Protein AF-A0AAF0FPE1-F1 (afdb_monomer_lite)

pLDDT: mean 77.09, std 20.51, range [33.19, 97.0]

Secondary structure (DSSP, 8-state):
-PPPPPPEEPTTT--EE-TT-SB-TTT--BSS----------------------------EEE-HHHHHHS-HHHHHHHHHHHHHTSEEEE--SSHHHHHHHHHHHHHHTTS-TTSHHHHHHHHHS--TT-EE--GGG--

Radius of gyration: 20.86 Å; chains: 1; bounding box: 42×34×69 Å

Structure (mmCIF, N/CA/C/O backbone):
data_AF-A0AAF0FPE1-F1
#
_entry.id   AF-A0AAF0FPE1-F1
#
loop_
_atom_site.group_PDB
_atom_site.id
_atom_site.type_symbol
_atom_site.label_atom_id
_atom_site.label_alt_id
_atom_site.label_comp_id
_atom_site.label_asym_id
_atom_site.label_entity_id
_atom_site.label_seq_id
_atom_site.pdbx_PDB_ins_code
_atom_site.Cartn_x
_atom_site.Cartn_y
_atom_site.Cartn_z
_atom_site.occupancy
_atom_site.B_iso_or_equiv
_atom_site.auth_seq_id
_atom_site.auth_comp_id
_atom_site.auth_asym_id
_atom_site.auth_atom_id
_atom_site.pdbx_PDB_model_num
ATOM 1 N N . MET A 1 1 ? 23.018 -15.678 -3.942 1.00 43.47 1 MET A N 1
ATOM 2 C CA . MET A 1 1 ? 23.027 -14.391 -4.658 1.00 43.47 1 MET A CA 1
ATOM 3 C C . MET A 1 1 ? 21.619 -14.232 -5.168 1.00 43.47 1 MET A C 1
ATOM 5 O O . MET A 1 1 ? 21.218 -15.038 -5.992 1.00 43.47 1 MET A O 1
ATOM 9 N N . GLU A 1 2 ? 20.843 -13.345 -4.555 1.00 46.06 2 GLU A N 1
ATOM 10 C CA . GLU A 1 2 ? 19.522 -12.984 -5.069 1.00 46.06 2 GLU A CA 1
ATOM 11 C C . GLU A 1 2 ? 19.753 -12.116 -6.306 1.00 46.06 2 GLU A C 1
ATOM 13 O O . GLU A 1 2 ? 20.461 -11.109 -6.234 1.00 46.06 2 GLU A O 1
ATOM 18 N N . GLU A 1 3 ? 19.260 -12.566 -7.455 1.00 45.19 3 GLU A N 1
ATOM 19 C CA . GLU A 1 3 ? 19.297 -11.786 -8.687 1.00 45.19 3 GLU A CA 1
ATOM 20 C C . GLU A 1 3 ? 18.279 -10.651 -8.543 1.00 45.19 3 GLU A C 1
ATOM 22 O O . GLU A 1 3 ? 17.101 -10.882 -8.270 1.00 45.19 3 GLU A O 1
ATOM 27 N N . LEU A 1 4 ? 18.759 -9.409 -8.637 1.00 49.97 4 LEU A N 1
ATOM 28 C CA . LEU A 1 4 ? 17.896 -8.232 -8.667 1.00 49.97 4 LEU A CA 1
ATOM 29 C C . LEU A 1 4 ? 16.944 -8.362 -9.865 1.00 49.97 4 LEU A C 1
ATOM 31 O O . LEU A 1 4 ? 17.410 -8.759 -10.935 1.00 49.97 4 LEU A O 1
ATOM 35 N N . PRO A 1 5 ? 15.651 -8.019 -9.728 1.00 55.38 5 PRO A N 1
ATOM 36 C CA . PRO A 1 5 ? 14.733 -8.054 -10.852 1.00 55.38 5 PRO A CA 1
ATOM 37 C C . PRO A 1 5 ? 15.270 -7.138 -11.947 1.00 55.38 5 PRO A C 1
ATOM 39 O O . PRO A 1 5 ? 15.580 -5.964 -11.712 1.00 55.38 5 PRO A O 1
ATOM 42 N N . GLU A 1 6 ? 15.429 -7.705 -13.137 1.00 71.25 6 GLU A N 1
ATOM 43 C CA . GLU A 1 6 ? 15.851 -6.958 -14.310 1.00 71.25 6 GLU A CA 1
ATOM 44 C C . GLU A 1 6 ? 14.805 -5.874 -14.583 1.00 71.25 6 GLU A C 1
ATOM 46 O O . GLU A 1 6 ? 13.626 -6.162 -14.748 1.00 71.25 6 GLU A O 1
ATOM 51 N N . TYR A 1 7 ? 15.209 -4.608 -14.577 1.00 70.75 7 TYR A N 1
ATOM 52 C CA . TYR A 1 7 ? 14.331 -3.494 -14.922 1.00 70.75 7 TYR A CA 1
ATOM 53 C C . TYR A 1 7 ? 14.581 -3.080 -16.365 1.00 70.75 7 TYR A C 1
ATOM 55 O O . TYR A 1 7 ? 15.713 -3.111 -16.852 1.00 70.75 7 TYR A O 1
ATOM 63 N N . GLN A 1 8 ? 13.527 -2.627 -17.036 1.00 76.06 8 GLN A N 1
ATOM 64 C CA . GLN A 1 8 ? 13.643 -2.063 -18.373 1.00 76.06 8 GLN A CA 1
ATOM 65 C C . GLN A 1 8 ? 13.639 -0.542 -18.272 1.00 76.06 8 GLN A C 1
ATOM 67 O O . GLN A 1 8 ? 12.835 0.052 -17.552 1.00 76.06 8 GLN A O 1
ATOM 72 N N . ILE A 1 9 ? 14.575 0.105 -18.963 1.00 80.00 9 ILE A N 1
ATOM 73 C CA . ILE A 1 9 ? 14.607 1.563 -19.080 1.00 80.00 9 ILE A CA 1
ATOM 74 C C . ILE A 1 9 ? 13.931 1.924 -20.392 1.00 80.00 9 ILE A C 1
ATOM 76 O O . ILE A 1 9 ? 14.350 1.472 -21.455 1.00 80.00 9 ILE A O 1
ATOM 80 N N . CYS A 1 10 ? 12.895 2.755 -20.322 1.00 79.38 10 CYS A N 1
ATOM 81 C CA . CYS A 1 10 ? 12.198 3.209 -21.510 1.00 79.38 10 CYS A CA 1
ATOM 82 C C . CYS A 1 10 ? 13.147 4.001 -22.415 1.00 79.38 10 CYS A C 1
ATOM 84 O O . CYS A 1 10 ? 13.689 5.018 -21.972 1.00 79.38 10 CYS A O 1
ATOM 86 N N . PRO A 1 11 ? 13.306 3.609 -23.692 1.00 75.12 11 PRO A N 1
ATOM 87 C CA . PRO A 1 11 ? 14.217 4.292 -24.605 1.00 75.12 11 PRO A CA 1
ATOM 88 C C . PRO A 1 11 ? 13.761 5.720 -24.932 1.00 75.12 11 PRO A C 1
ATOM 90 O O . PRO A 1 11 ? 14.582 6.561 -25.278 1.00 75.12 11 PRO A O 1
ATOM 93 N N . LYS A 1 12 ? 12.461 6.014 -24.798 1.00 76.19 12 LYS A N 1
ATOM 94 C CA . LYS A 1 12 ? 11.880 7.318 -25.143 1.00 76.19 12 LYS A CA 1
ATOM 95 C C . LYS A 1 12 ? 11.937 8.332 -24.001 1.00 76.19 12 LYS A C 1
ATOM 97 O O . LYS A 1 12 ? 12.160 9.510 -24.246 1.00 76.19 12 LYS A O 1
ATOM 102 N N . CYS A 1 13 ? 11.702 7.904 -22.761 1.00 78.38 13 CYS A N 1
ATOM 103 C CA . CYS A 1 13 ? 11.603 8.826 -21.619 1.00 78.38 13 CYS A CA 1
ATOM 104 C C . CYS A 1 13 ? 12.580 8.530 -20.473 1.00 78.38 13 CYS A C 1
ATOM 106 O O . CYS A 1 13 ? 12.578 9.246 -19.476 1.00 78.38 13 CYS A O 1
ATOM 108 N N . GLY A 1 14 ? 13.392 7.473 -20.575 1.00 76.69 14 GLY A N 1
ATOM 109 C CA . GLY A 1 14 ? 14.390 7.107 -19.566 1.00 76.69 14 GLY A CA 1
ATOM 110 C C . GLY A 1 14 ? 13.817 6.583 -18.246 1.00 76.69 14 GLY A C 1
ATOM 111 O O . GLY A 1 14 ? 14.579 6.302 -17.320 1.00 76.69 14 GLY A O 1
ATOM 112 N N . LYS A 1 15 ? 12.490 6.446 -18.131 1.00 78.94 15 LYS A N 1
ATOM 113 C CA . LYS A 1 15 ? 11.829 5.933 -16.927 1.00 78.94 15 LYS A CA 1
ATOM 114 C C . LYS A 1 15 ? 11.944 4.419 -16.832 1.00 78.94 15 LYS A C 1
ATOM 116 O O . LYS A 1 15 ? 11.966 3.720 -17.844 1.00 78.94 15 LYS A O 1
ATOM 121 N N . ARG A 1 16 ? 12.039 3.927 -15.598 1.00 82.00 16 ARG A N 1
ATOM 122 C CA . ARG A 1 16 ? 12.150 2.498 -15.300 1.00 82.00 16 ARG A CA 1
ATOM 123 C C . ARG A 1 16 ? 10.767 1.872 -15.279 1.00 82.00 16 ARG A C 1
ATOM 125 O O . ARG A 1 16 ? 9.832 2.468 -14.754 1.00 82.00 16 ARG A O 1
ATOM 132 N N . SER A 1 17 ? 10.654 0.668 -15.808 1.00 79.69 17 SER A N 1
ATOM 133 C CA . SER A 1 17 ? 9.441 -0.140 -15.745 1.00 79.69 17 SER A CA 1
ATOM 134 C C . SER A 1 17 ? 9.795 -1.570 -15.360 1.00 79.69 17 SER A C 1
ATOM 136 O O . SER A 1 17 ? 10.946 -2.004 -15.498 1.00 79.69 17 SER A O 1
ATOM 138 N N . THR A 1 18 ? 8.804 -2.289 -14.841 1.00 74.69 18 THR A N 1
ATOM 139 C CA . THR A 1 18 ? 8.949 -3.711 -14.530 1.00 74.69 18 THR A CA 1
ATOM 140 C C . THR A 1 18 ? 9.139 -4.509 -15.829 1.00 74.69 18 THR A C 1
ATOM 142 O O . THR A 1 18 ? 8.631 -4.108 -16.880 1.00 74.69 18 THR A O 1
ATOM 145 N N . PRO A 1 19 ? 9.869 -5.637 -15.800 1.00 70.25 19 PRO A N 1
ATOM 146 C CA . PRO A 1 19 ? 10.227 -6.380 -17.013 1.00 70.25 19 PRO A CA 1
ATOM 147 C C . PRO A 1 19 ? 9.038 -7.064 -17.700 1.00 70.25 19 PRO A C 1
ATOM 149 O O . PRO A 1 19 ? 9.174 -7.544 -18.822 1.00 70.25 19 PRO A O 1
ATOM 152 N N . TYR A 1 20 ? 7.886 -7.125 -17.034 1.00 70.44 20 TYR A N 1
ATOM 153 C CA . TYR A 1 20 ? 6.678 -7.784 -17.529 1.00 70.44 20 TYR A CA 1
ATOM 154 C C . TYR A 1 20 ? 5.760 -6.849 -18.329 1.00 70.44 20 TYR A C 1
ATOM 156 O O . TYR A 1 20 ? 4.736 -7.296 -18.838 1.00 70.44 20 TYR A O 1
ATOM 164 N N . MET A 1 21 ? 6.087 -5.556 -18.420 1.00 69.25 21 MET A N 1
ATOM 165 C CA . MET A 1 21 ? 5.299 -4.595 -19.188 1.00 69.25 21 MET A CA 1
ATOM 166 C C . MET A 1 21 ? 5.721 -4.596 -20.658 1.00 69.25 21 MET A C 1
ATOM 168 O O . MET A 1 21 ? 6.895 -4.428 -20.975 1.00 69.25 21 MET A O 1
ATOM 172 N N . GLU A 1 22 ? 4.750 -4.721 -21.565 1.00 77.50 22 GLU A N 1
ATOM 173 C CA . GLU A 1 22 ? 4.999 -4.591 -23.006 1.00 77.50 22 GLU A CA 1
ATOM 174 C C . GLU A 1 22 ? 5.280 -3.138 -23.406 1.00 77.50 22 GLU A C 1
ATOM 176 O O . GLU A 1 22 ? 6.070 -2.890 -24.317 1.00 77.50 22 GLU A O 1
ATOM 181 N N . ASN A 1 23 ? 4.684 -2.174 -22.691 1.00 80.81 23 ASN A N 1
ATOM 182 C CA . ASN A 1 23 ? 4.773 -0.745 -22.980 1.00 80.81 23 ASN A CA 1
ATOM 183 C C . ASN A 1 23 ? 5.186 0.062 -21.744 1.00 80.81 23 ASN A C 1
ATOM 185 O O . ASN A 1 23 ? 4.814 -0.253 -20.617 1.00 80.81 23 ASN A O 1
ATOM 189 N N . CYS A 1 24 ? 5.937 1.139 -21.965 1.00 78.94 24 CYS A N 1
ATOM 190 C CA . CYS A 1 24 ? 6.348 2.075 -20.932 1.00 78.94 24 CYS A CA 1
ATOM 191 C C . CYS A 1 24 ? 5.137 2.795 -20.355 1.00 78.94 24 CYS A C 1
ATOM 193 O O . CYS A 1 24 ? 4.431 3.497 -21.078 1.00 78.94 24 CYS A O 1
ATOM 195 N N . TRP A 1 25 ? 4.974 2.702 -19.038 1.00 71.81 25 TRP A N 1
ATOM 196 C CA . TRP A 1 25 ? 3.905 3.384 -18.315 1.00 71.81 25 TRP A CA 1
ATOM 197 C C . TRP A 1 25 ? 3.935 4.912 -18.498 1.00 71.81 25 TRP A C 1
ATOM 199 O O . TRP A 1 25 ? 2.888 5.532 -18.598 1.00 71.81 25 TRP A O 1
ATOM 209 N N . ASN A 1 26 ? 5.119 5.529 -18.612 1.00 74.19 26 ASN A N 1
ATOM 210 C CA . ASN A 1 26 ? 5.241 6.992 -18.654 1.00 74.19 26 ASN A CA 1
ATOM 211 C C . ASN A 1 26 ? 4.950 7.605 -20.033 1.00 74.19 26 ASN A C 1
ATOM 213 O O . ASN A 1 26 ? 4.532 8.751 -20.130 1.00 74.19 26 ASN A O 1
ATOM 217 N N . CYS A 1 27 ? 5.231 6.899 -21.128 1.00 79.19 27 CYS A N 1
ATOM 218 C CA . CYS A 1 27 ? 5.094 7.487 -22.468 1.00 79.19 27 CYS A CA 1
ATOM 219 C C . CYS A 1 27 ? 4.401 6.584 -23.489 1.00 79.19 27 CYS A C 1
ATOM 221 O O . CYS A 1 27 ? 4.390 6.912 -24.679 1.00 79.19 27 CYS A O 1
ATOM 223 N N . GLY A 1 28 ? 3.887 5.433 -23.047 1.00 75.25 28 GLY A N 1
ATOM 224 C CA . GLY A 1 28 ? 3.212 4.434 -23.874 1.00 75.25 28 GLY A CA 1
ATOM 225 C C . GLY A 1 28 ? 4.117 3.704 -24.869 1.00 75.25 28 GLY A C 1
ATOM 226 O O . GLY A 1 28 ? 3.632 2.860 -25.615 1.00 75.25 28 GLY A O 1
ATOM 227 N N . GLN A 1 29 ? 5.418 4.018 -24.912 1.00 81.56 29 GLN A N 1
ATOM 228 C CA . GLN A 1 29 ? 6.354 3.424 -25.866 1.00 81.56 29 GLN A CA 1
ATOM 229 C C . GLN A 1 29 ? 6.490 1.925 -25.616 1.00 81.56 29 GLN A C 1
ATOM 231 O O . GLN A 1 29 ? 6.876 1.537 -24.516 1.00 81.56 29 GLN A O 1
ATOM 236 N N . SER A 1 30 ? 6.257 1.096 -26.633 1.00 79.06 30 SER A N 1
ATOM 237 C CA . SER A 1 30 ? 6.519 -0.338 -26.510 1.00 79.06 30 SER A CA 1
ATOM 238 C C . SER A 1 30 ? 8.003 -0.610 -26.265 1.00 79.06 30 SER A C 1
ATOM 240 O O . SER A 1 30 ? 8.869 -0.046 -26.944 1.00 79.06 30 SER A O 1
ATOM 242 N N . PHE A 1 31 ? 8.287 -1.457 -25.279 1.00 70.19 31 PHE A N 1
ATOM 243 C CA . PHE A 1 31 ? 9.623 -1.979 -25.005 1.00 70.19 31 PHE A CA 1
ATOM 244 C C . PHE A 1 31 ? 10.043 -3.019 -26.039 1.00 70.19 31 PHE A C 1
ATOM 246 O O . PHE A 1 31 ? 11.229 -3.153 -26.347 1.00 70.19 31 PHE A O 1
ATOM 253 N N . PHE A 1 32 ? 9.066 -3.717 -26.614 1.00 63.81 32 PHE A N 1
ATOM 254 C CA . PHE A 1 32 ? 9.274 -4.704 -27.655 1.00 63.81 32 PHE A CA 1
ATOM 255 C C . PHE A 1 32 ? 8.950 -4.056 -28.995 1.00 63.81 32 PHE A C 1
ATOM 257 O O . PHE A 1 32 ? 7.800 -3.966 -29.414 1.00 63.81 32 PHE A O 1
ATOM 264 N N . VAL A 1 33 ? 9.984 -3.574 -29.684 1.00 54.03 33 VAL A N 1
ATOM 265 C CA . VAL A 1 33 ? 9.832 -3.186 -31.086 1.00 54.03 33 VAL A CA 1
ATOM 266 C C . VAL A 1 33 ? 9.503 -4.470 -31.845 1.00 54.03 33 VAL A C 1
ATOM 268 O O . VAL A 1 33 ? 10.380 -5.320 -32.008 1.00 54.03 33 VAL A O 1
ATOM 271 N N . GLU A 1 34 ? 8.250 -4.653 -32.271 1.00 43.03 34 GLU A N 1
ATOM 272 C CA . GLU A 1 34 ? 7.931 -5.693 -33.246 1.00 43.03 34 GLU A CA 1
ATOM 273 C C . GLU A 1 34 ? 8.840 -5.448 -34.450 1.00 43.03 34 GLU A C 1
ATOM 275 O O . GLU A 1 34 ? 8.694 -4.460 -35.175 1.00 43.03 34 GLU A O 1
ATOM 280 N N . THR A 1 35 ? 9.833 -6.317 -34.640 1.00 38.47 35 THR A N 1
ATOM 281 C CA . THR A 1 35 ? 10.695 -6.312 -35.817 1.00 38.47 35 THR A CA 1
ATOM 282 C C . THR A 1 35 ? 9.860 -6.743 -37.011 1.00 38.47 35 THR A C 1
ATOM 284 O O . THR A 1 35 ? 9.982 -7.846 -37.540 1.00 38.47 35 THR A O 1
ATOM 287 N N . THR A 1 36 ? 9.020 -5.832 -37.494 1.00 38.00 36 THR A N 1
ATOM 288 C CA . THR A 1 36 ? 8.570 -5.888 -38.872 1.00 38.00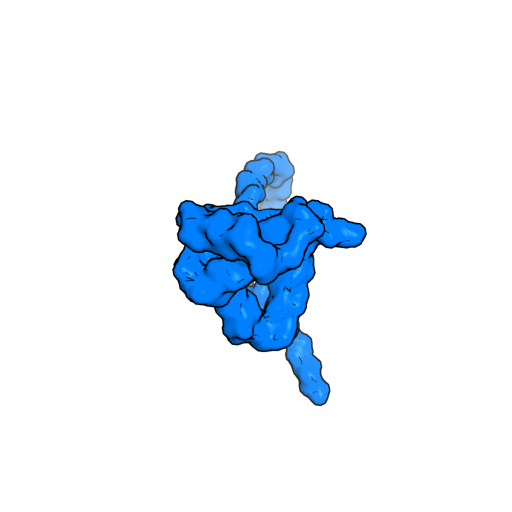 36 THR A CA 1
ATOM 289 C C . THR A 1 36 ? 9.815 -5.614 -39.696 1.00 38.00 36 THR A C 1
ATOM 291 O O . THR A 1 36 ? 10.228 -4.472 -39.887 1.00 38.00 36 THR A O 1
ATOM 294 N N . THR A 1 37 ? 10.483 -6.688 -40.112 1.00 34.50 37 THR A N 1
ATOM 295 C CA . THR A 1 37 ? 11.595 -6.608 -41.051 1.00 34.50 37 THR A CA 1
ATOM 296 C C . THR A 1 37 ? 10.997 -6.168 -42.381 1.00 34.50 37 THR A C 1
ATOM 298 O O . THR A 1 37 ? 10.619 -6.990 -43.212 1.00 34.50 37 THR A O 1
ATOM 301 N N . ILE A 1 38 ? 10.852 -4.860 -42.574 1.00 39.72 38 ILE A N 1
ATOM 302 C CA . ILE A 1 38 ? 10.598 -4.300 -43.891 1.00 39.72 38 ILE A CA 1
ATOM 303 C C . ILE A 1 38 ? 11.955 -4.301 -44.584 1.00 39.72 38 ILE A C 1
ATOM 305 O O . ILE A 1 38 ? 12.767 -3.396 -44.408 1.00 39.72 38 ILE A O 1
ATOM 309 N N . ILE A 1 39 ? 12.226 -5.358 -45.350 1.00 39.03 39 ILE A N 1
ATOM 310 C CA . ILE A 1 39 ? 13.284 -5.317 -46.356 1.00 39.03 39 ILE A CA 1
ATOM 311 C C . ILE A 1 39 ? 12.784 -4.361 -47.438 1.00 39.03 39 ILE A C 1
ATOM 313 O O . ILE A 1 39 ? 12.106 -4.785 -48.366 1.00 39.03 39 ILE A O 1
ATOM 317 N N . ASN A 1 40 ? 13.089 -3.075 -47.296 1.00 35.06 40 ASN A N 1
ATOM 318 C CA . ASN A 1 40 ? 13.056 -2.136 -48.403 1.00 35.06 40 ASN A CA 1
ATOM 319 C C . ASN A 1 40 ? 14.421 -1.460 -48.482 1.00 35.06 40 ASN A C 1
ATOM 321 O O . ASN A 1 40 ? 14.861 -0.755 -47.580 1.00 35.06 40 ASN A O 1
ATOM 325 N N . THR A 1 41 ? 15.096 -1.787 -49.574 1.00 45.75 41 THR A N 1
ATOM 326 C CA . THR A 1 41 ? 16.254 -1.111 -50.140 1.00 45.75 41 THR A CA 1
ATOM 327 C C . THR A 1 41 ? 16.038 0.398 -50.252 1.00 45.75 41 THR A C 1
ATOM 329 O O . THR A 1 41 ? 14.929 0.847 -50.530 1.00 45.75 41 THR A O 1
ATOM 332 N N . ASP A 1 42 ? 17.159 1.109 -50.134 1.00 37.09 42 ASP A N 1
ATOM 333 C CA . ASP A 1 42 ? 17.418 2.516 -50.454 1.00 37.09 42 ASP A CA 1
ATOM 334 C C . ASP A 1 42 ? 17.426 3.532 -49.296 1.00 37.09 42 ASP A C 1
ATOM 336 O O . ASP A 1 42 ? 16.548 3.622 -48.445 1.00 37.09 42 ASP A O 1
ATOM 340 N N . GLU A 1 43 ? 18.530 4.278 -49.293 1.00 47.28 43 GLU A N 1
ATOM 341 C CA . GLU A 1 43 ? 19.008 5.270 -48.336 1.00 47.28 43 GLU A CA 1
ATOM 342 C C . GLU A 1 43 ? 17.988 6.378 -48.014 1.00 47.28 43 GLU A C 1
ATOM 344 O O . GLU A 1 43 ? 17.519 7.051 -48.928 1.00 47.28 43 GLU A O 1
ATOM 349 N N . ALA A 1 44 ? 17.765 6.693 -46.729 1.00 33.19 44 ALA A N 1
ATOM 350 C CA . ALA A 1 44 ? 17.389 8.048 -46.294 1.00 33.19 44 ALA A CA 1
ATOM 351 C C . ALA A 1 44 ? 17.480 8.235 -44.764 1.00 33.19 44 ALA A C 1
ATOM 353 O O . ALA A 1 44 ? 16.668 7.720 -44.008 1.00 33.19 44 ALA A O 1
ATOM 354 N N . LYS A 1 45 ? 18.491 9.013 -44.360 1.00 35.50 45 LYS A N 1
ATOM 355 C CA . LYS A 1 45 ? 18.590 9.938 -43.211 1.00 35.50 45 LYS A CA 1
ATOM 356 C C . LYS A 1 45 ? 17.581 9.810 -42.054 1.00 35.50 45 LYS A C 1
ATOM 358 O O . LYS A 1 45 ? 16.410 10.147 -42.195 1.00 35.50 45 LYS A O 1
ATOM 363 N N . GLU A 1 46 ? 18.134 9.537 -40.871 1.00 41.38 46 GLU A N 1
ATOM 364 C CA . GLU A 1 46 ? 17.586 9.953 -39.576 1.00 41.38 46 GLU A CA 1
ATOM 365 C C . GLU A 1 46 ? 17.309 11.461 -39.556 1.00 41.38 46 GLU A C 1
ATOM 367 O O . GLU A 1 46 ? 18.222 12.278 -39.686 1.00 41.38 46 GLU A O 1
ATOM 372 N N . THR A 1 47 ? 16.054 11.809 -39.307 1.00 39.12 47 THR A N 1
ATOM 373 C CA . THR A 1 47 ? 15.664 13.029 -38.597 1.00 39.12 47 THR A CA 1
ATOM 374 C C . THR A 1 47 ? 14.339 12.722 -37.916 1.00 39.12 47 THR A C 1
ATOM 376 O O . THR A 1 47 ? 13.299 12.770 -38.566 1.00 39.12 47 THR A O 1
ATOM 379 N N . GLU A 1 48 ? 14.370 12.390 -36.625 1.00 38.34 48 GLU A N 1
ATOM 380 C CA . GLU A 1 48 ? 13.186 12.522 -35.776 1.00 38.34 48 GLU A CA 1
ATOM 381 C C . GLU A 1 48 ? 13.262 13.874 -35.065 1.00 38.34 48 GLU A C 1
ATOM 383 O O . GLU A 1 48 ? 14.150 14.144 -34.253 1.00 38.34 48 GLU A O 1
ATOM 388 N N . GLU A 1 49 ? 12.350 14.762 -35.455 1.00 35.06 49 GLU A N 1
ATOM 389 C CA . GLU A 1 49 ? 12.121 16.051 -34.821 1.00 35.06 49 GLU A CA 1
ATOM 390 C C . GLU A 1 49 ? 11.602 15.839 -33.394 1.00 35.06 49 GLU A C 1
ATOM 392 O O . GLU A 1 49 ? 10.545 15.250 -33.168 1.00 35.06 49 GLU A O 1
ATOM 397 N N . ILE A 1 50 ? 12.342 16.360 -32.416 1.00 38.88 50 ILE A N 1
ATOM 398 C CA . ILE A 1 50 ? 11.885 16.463 -31.032 1.00 38.88 50 ILE A CA 1
ATOM 399 C C . ILE A 1 50 ? 10.861 17.597 -30.986 1.00 38.88 50 ILE A C 1
ATOM 401 O O . ILE A 1 50 ? 11.230 18.768 -31.064 1.00 38.88 50 ILE A O 1
ATOM 405 N N . VAL A 1 51 ? 9.580 17.258 -30.854 1.00 36.81 51 VAL A N 1
ATOM 406 C CA . VAL A 1 51 ? 8.521 18.231 -30.556 1.00 36.81 51 VAL A CA 1
ATOM 407 C C . VAL A 1 51 ? 8.473 18.419 -29.033 1.00 36.81 51 VAL A C 1
ATOM 409 O O . VAL A 1 51 ? 8.127 17.471 -28.325 1.00 36.81 51 VAL A O 1
ATOM 412 N N . PRO A 1 52 ? 8.831 19.594 -28.481 1.00 42.53 52 PRO A N 1
ATOM 413 C CA . PRO A 1 52 ? 8.658 19.863 -27.064 1.00 42.53 52 PRO A CA 1
ATOM 414 C C . PRO A 1 52 ? 7.213 20.316 -26.833 1.00 42.53 52 PRO A C 1
ATOM 416 O O . PRO A 1 52 ? 6.779 21.316 -27.401 1.00 42.53 52 PRO A O 1
ATOM 419 N N . GLY A 1 53 ? 6.473 19.601 -25.987 1.00 40.19 53 GLY A N 1
ATOM 420 C CA . GLY A 1 53 ? 5.165 20.055 -25.510 1.00 40.19 53 GLY A CA 1
ATOM 421 C C . GLY A 1 53 ? 4.018 19.115 -25.849 1.00 40.19 53 GLY A C 1
ATOM 422 O O . GLY A 1 53 ? 3.208 19.388 -26.727 1.00 40.19 53 GLY A O 1
ATOM 423 N N . ALA A 1 54 ? 3.911 18.041 -25.080 1.00 36.53 54 ALA A N 1
ATOM 424 C CA . ALA A 1 54 ? 2.615 17.543 -24.658 1.00 36.53 54 ALA A CA 1
ATOM 425 C C . ALA A 1 54 ? 2.730 17.414 -23.140 1.00 36.53 54 ALA A C 1
ATOM 427 O O . ALA A 1 54 ? 3.528 16.611 -22.655 1.00 36.53 54 ALA A O 1
ATOM 428 N N . GLU A 1 55 ? 2.031 18.268 -22.394 1.00 43.50 55 GLU A N 1
ATOM 429 C CA . GLU A 1 55 ? 1.724 17.981 -20.995 1.00 43.50 55 GLU A CA 1
ATOM 430 C C . GLU A 1 55 ? 0.887 16.701 -21.035 1.00 43.50 55 GLU A C 1
ATOM 432 O O . GLU A 1 55 ? -0.290 16.729 -21.378 1.00 43.50 55 GLU A O 1
ATOM 437 N N . ALA A 1 56 ? 1.545 15.553 -20.871 1.00 49.22 56 ALA A N 1
ATOM 438 C CA . ALA A 1 56 ? 0.848 14.294 -20.710 1.00 49.22 56 ALA A CA 1
ATOM 439 C C . ALA A 1 56 ? 0.082 14.402 -19.393 1.00 49.22 56 ALA A C 1
ATOM 441 O O . ALA A 1 56 ? 0.701 14.680 -18.363 1.00 49.22 56 ALA A O 1
ATOM 442 N N . ASP A 1 57 ? -1.239 14.230 -19.443 1.00 53.03 57 ASP A N 1
ATOM 443 C CA . ASP A 1 57 ? -2.064 14.072 -18.250 1.00 53.03 57 ASP A CA 1
ATOM 444 C C . ASP A 1 57 ? -1.456 12.927 -17.427 1.00 53.03 57 ASP A C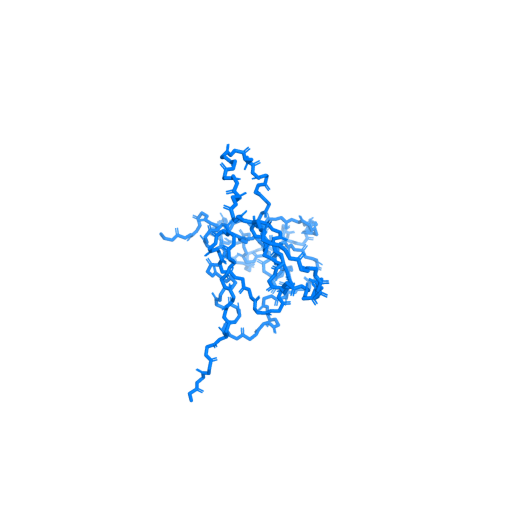 1
ATOM 446 O O . ASP A 1 57 ? -1.493 11.760 -17.817 1.00 53.03 57 ASP A O 1
ATOM 450 N N . PHE A 1 58 ? -0.764 13.289 -16.349 1.00 55.94 58 PHE A N 1
ATOM 451 C CA . PHE A 1 58 ? -0.070 12.349 -15.485 1.00 55.94 58 PHE A CA 1
ATOM 452 C C . PHE A 1 58 ? -1.119 11.608 -14.656 1.00 55.94 58 PHE A C 1
ATOM 454 O O . PHE A 1 58 ? -1.661 12.161 -13.700 1.00 55.94 58 PHE A O 1
ATOM 461 N N . GLU A 1 59 ? -1.416 10.367 -15.032 1.00 75.56 59 GLU A N 1
ATOM 462 C CA . GLU A 1 59 ? -2.200 9.453 -14.206 1.00 75.56 59 GLU A CA 1
ATOM 463 C C . GLU A 1 59 ? -1.243 8.509 -13.459 1.00 75.56 59 GLU A C 1
ATOM 465 O O . GLU A 1 59 ? -0.529 7.736 -14.106 1.00 75.56 59 GLU A O 1
ATOM 470 N N . PRO A 1 60 ? -1.177 8.570 -12.114 1.00 82.38 60 PRO A N 1
ATOM 471 C CA . PRO A 1 60 ? -0.309 7.688 -11.340 1.00 82.38 60 PRO A CA 1
ATOM 472 C C . PRO A 1 60 ? -0.764 6.226 -11.450 1.00 82.38 60 PRO A C 1
ATOM 474 O O . PRO A 1 60 ? -1.960 5.934 -11.549 1.00 82.38 60 PRO A O 1
ATOM 477 N N . GLU A 1 61 ? 0.190 5.292 -11.399 1.00 85.00 61 GLU A N 1
ATOM 478 C CA . GLU A 1 61 ? -0.114 3.858 -11.422 1.00 85.00 61 GLU A CA 1
ATOM 479 C C . GLU A 1 61 ? -0.918 3.462 -10.176 1.00 85.00 61 GLU A C 1
ATOM 481 O O . GLU A 1 61 ? -0.689 3.981 -9.090 1.00 85.00 61 GLU A O 1
ATOM 486 N N . LYS A 1 62 ? -1.862 2.526 -10.299 1.00 92.06 62 LYS A N 1
ATOM 487 C CA . LYS A 1 62 ? -2.693 2.084 -9.173 1.00 92.06 62 LYS A CA 1
ATOM 488 C C . LYS A 1 62 ? -2.295 0.694 -8.705 1.00 92.06 62 LYS A C 1
ATOM 490 O O . LYS A 1 62 ? -2.162 -0.226 -9.514 1.00 92.06 62 LYS A O 1
ATOM 495 N N . ILE A 1 63 ? -2.192 0.513 -7.393 1.00 94.94 63 ILE A N 1
ATOM 496 C C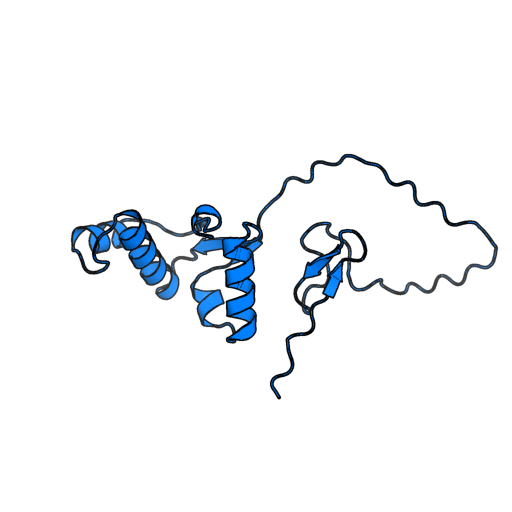A . ILE A 1 63 ? -1.993 -0.797 -6.773 1.00 94.94 63 ILE A CA 1
ATOM 497 C C . ILE A 1 63 ? -2.901 -0.967 -5.557 1.00 94.94 63 ILE A C 1
ATOM 499 O O . ILE A 1 63 ? -3.137 -0.021 -4.819 1.00 94.94 63 ILE A O 1
ATOM 503 N N . SER A 1 64 ? -3.406 -2.174 -5.314 1.00 96.12 64 SER A N 1
ATOM 504 C CA . SER A 1 64 ? -4.196 -2.452 -4.114 1.00 96.12 64 SER A CA 1
ATOM 505 C C . SER A 1 64 ? -3.343 -3.038 -2.984 1.00 96.12 64 SER A C 1
ATOM 507 O O . SER A 1 64 ? -2.357 -3.733 -3.257 1.00 96.12 64 SER A O 1
ATOM 509 N N . PRO A 1 65 ? -3.736 -2.847 -1.709 1.00 97.00 65 PRO A N 1
ATOM 510 C CA . PRO A 1 65 ? -3.060 -3.477 -0.576 1.00 97.00 65 PRO A CA 1
ATOM 511 C C . PRO A 1 65 ? -3.001 -5.004 -0.686 1.00 97.00 65 PRO A C 1
ATOM 513 O O . PRO A 1 65 ? -1.963 -5.601 -0.420 1.00 97.00 65 PRO A O 1
ATOM 516 N N . CYS A 1 66 ? -4.075 -5.648 -1.154 1.00 95.12 66 CYS A N 1
ATOM 517 C CA . CYS A 1 66 ? -4.077 -7.099 -1.346 1.00 95.12 66 CYS A CA 1
ATOM 518 C C . CYS A 1 66 ? -3.085 -7.557 -2.422 1.00 95.12 66 CYS A C 1
ATOM 520 O O . CYS A 1 66 ? -2.445 -8.588 -2.265 1.00 95.12 66 CYS A O 1
ATOM 522 N N . ARG A 1 67 ? -2.895 -6.769 -3.487 1.00 93.75 67 ARG A N 1
ATOM 523 C CA . ARG A 1 67 ? -1.908 -7.085 -4.522 1.00 93.75 67 ARG A CA 1
ATOM 524 C C . ARG A 1 67 ? -0.480 -6.888 -4.016 1.00 93.75 67 ARG A C 1
ATOM 526 O O . ARG A 1 67 ? 0.393 -7.660 -4.392 1.00 93.75 67 ARG A O 1
ATOM 533 N N . LEU A 1 68 ? -0.242 -5.889 -3.165 1.00 94.50 68 LEU A N 1
ATOM 534 C CA . LEU A 1 68 ? 1.045 -5.711 -2.484 1.00 94.50 68 LEU A CA 1
ATOM 535 C C . LEU A 1 68 ? 1.377 -6.885 -1.555 1.00 94.50 68 LEU A C 1
ATOM 537 O O . LEU A 1 68 ? 2.544 -7.258 -1.457 1.00 94.50 68 LEU A O 1
ATOM 541 N N . ASP A 1 69 ? 0.380 -7.464 -0.883 1.00 93.56 69 ASP A N 1
ATOM 542 C CA . ASP A 1 69 ? 0.577 -8.599 0.029 1.00 93.56 69 ASP A CA 1
ATOM 543 C C . ASP A 1 69 ? 1.015 -9.878 -0.708 1.00 93.56 69 ASP A C 1
ATOM 545 O O . ASP A 1 69 ? 1.856 -10.631 -0.220 1.00 93.56 69 ASP A O 1
ATOM 549 N N . GLU A 1 70 ? 0.519 -10.075 -1.932 1.00 91.94 70 GLU A N 1
ATOM 550 C CA . GLU A 1 70 ? 0.861 -11.214 -2.794 1.00 91.94 70 GLU A CA 1
ATOM 551 C C . GLU A 1 70 ? 2.227 -11.078 -3.495 1.00 91.94 70 GLU A C 1
ATOM 553 O O . GLU A 1 70 ? 2.757 -12.056 -4.034 1.00 91.94 70 GLU A O 1
ATOM 558 N N . MET A 1 71 ? 2.811 -9.877 -3.516 1.00 90.31 71 MET A N 1
ATOM 559 C CA . MET A 1 71 ? 4.103 -9.636 -4.155 1.00 90.31 71 MET A CA 1
ATOM 560 C C . MET A 1 71 ? 5.254 -10.263 -3.367 1.00 90.31 71 MET A C 1
ATOM 562 O O . MET A 1 71 ? 5.280 -10.292 -2.135 1.00 90.31 71 MET A O 1
ATOM 566 N N . ASN A 1 72 ? 6.287 -10.700 -4.094 1.00 91.31 72 ASN A N 1
ATOM 567 C CA . ASN A 1 72 ? 7.552 -11.028 -3.449 1.00 91.31 72 ASN A CA 1
ATOM 568 C C . ASN A 1 72 ? 8.175 -9.769 -2.819 1.00 91.31 72 ASN A C 1
ATOM 570 O O . ASN A 1 72 ? 7.811 -8.633 -3.129 1.00 91.31 72 ASN A O 1
ATOM 574 N N . PHE A 1 73 ? 9.149 -9.981 -1.934 1.00 90.50 73 PHE A N 1
ATOM 575 C CA . PHE A 1 73 ? 9.779 -8.897 -1.187 1.00 90.50 73 PHE A CA 1
ATOM 576 C C . PHE A 1 73 ? 10.316 -7.774 -2.086 1.00 90.50 73 PHE A C 1
ATOM 578 O O . PHE A 1 73 ? 10.087 -6.603 -1.790 1.00 90.50 73 PHE A O 1
ATOM 585 N N . THR A 1 74 ? 11.007 -8.111 -3.175 1.00 88.25 74 THR A N 1
ATOM 586 C CA . THR A 1 74 ? 11.675 -7.117 -4.018 1.00 88.25 74 THR A CA 1
ATOM 587 C C . THR A 1 74 ? 10.683 -6.274 -4.807 1.00 88.25 74 THR A C 1
ATOM 589 O O . THR A 1 74 ? 10.803 -5.049 -4.813 1.00 88.25 74 THR A O 1
ATOM 592 N N . ASP A 1 75 ? 9.675 -6.906 -5.408 1.00 85.75 75 ASP A N 1
ATOM 593 C CA . ASP A 1 75 ? 8.613 -6.203 -6.135 1.00 85.75 75 ASP A CA 1
ATOM 594 C C . ASP A 1 75 ? 7.816 -5.299 -5.192 1.00 85.75 75 ASP A C 1
ATOM 596 O O . ASP A 1 75 ? 7.536 -4.146 -5.518 1.00 85.75 75 ASP A O 1
ATOM 600 N N . ARG A 1 76 ? 7.542 -5.776 -3.973 1.00 91.56 76 ARG A N 1
ATOM 601 C CA . ARG A 1 76 ? 6.861 -4.994 -2.940 1.00 91.56 76 ARG A CA 1
ATOM 602 C C . ARG A 1 76 ? 7.680 -3.777 -2.499 1.00 91.56 76 ARG A C 1
ATOM 604 O O . ARG A 1 76 ? 7.137 -2.682 -2.389 1.00 91.56 76 ARG A O 1
ATOM 611 N N . MET A 1 77 ? 8.989 -3.934 -2.287 1.00 90.56 77 MET A N 1
ATOM 612 C CA . MET A 1 77 ? 9.878 -2.810 -1.958 1.00 90.56 77 MET A CA 1
ATOM 613 C C . MET A 1 77 ? 9.964 -1.788 -3.094 1.00 90.56 77 MET A C 1
ATOM 615 O O . MET A 1 77 ? 10.014 -0.584 -2.837 1.00 90.56 77 MET A O 1
ATOM 619 N N . PHE A 1 78 ? 9.963 -2.250 -4.344 1.00 88.12 78 PHE A N 1
ATOM 620 C CA . PHE A 1 78 ? 9.930 -1.368 -5.504 1.00 88.12 78 PHE A CA 1
ATOM 621 C C . PHE A 1 78 ? 8.602 -0.608 -5.595 1.00 88.12 78 PHE A C 1
ATOM 623 O O . PHE A 1 78 ? 8.616 0.609 -5.759 1.00 88.12 78 PHE A O 1
ATOM 630 N N . ALA A 1 79 ? 7.471 -1.286 -5.390 1.00 89.69 79 ALA A N 1
ATOM 631 C CA . ALA A 1 79 ? 6.159 -0.650 -5.345 1.00 89.69 79 ALA A CA 1
ATOM 632 C C . ALA A 1 79 ? 6.079 0.423 -4.244 1.00 89.69 79 ALA A C 1
ATOM 634 O O . ALA A 1 79 ? 5.612 1.526 -4.509 1.00 89.69 79 ALA A O 1
ATOM 635 N N . TYR A 1 80 ? 6.628 0.173 -3.048 1.00 92.25 80 TYR A N 1
ATOM 636 C CA . TYR A 1 80 ? 6.738 1.214 -2.017 1.00 92.25 80 TYR A CA 1
ATOM 637 C C . TYR A 1 80 ? 7.571 2.416 -2.470 1.00 92.25 80 TYR A C 1
ATOM 639 O O . TYR A 1 80 ? 7.184 3.553 -2.214 1.00 92.25 80 TYR A O 1
ATOM 647 N N . SER A 1 81 ? 8.682 2.200 -3.179 1.00 90.06 81 SER A N 1
ATOM 648 C CA . SER A 1 81 ? 9.466 3.309 -3.734 1.00 90.06 81 SER A CA 1
ATOM 649 C C . SER A 1 81 ? 8.658 4.167 -4.710 1.00 90.06 81 SER A C 1
ATOM 651 O O . SER A 1 81 ? 8.866 5.378 -4.731 1.00 90.06 81 SER A O 1
ATOM 653 N N . LEU A 1 82 ? 7.775 3.560 -5.510 1.00 89.75 82 LEU A N 1
ATOM 654 C CA . LEU A 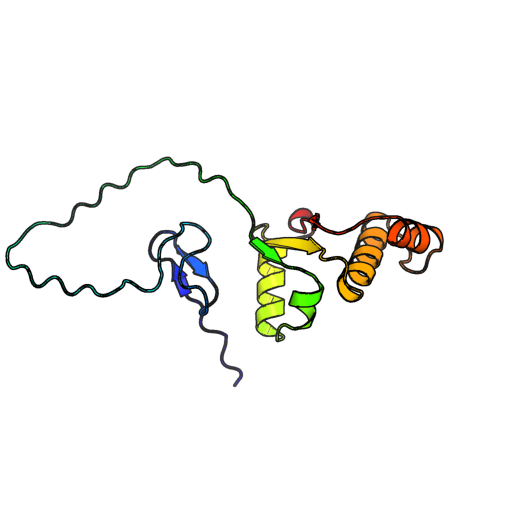1 82 ? 6.904 4.281 -6.445 1.00 89.75 82 LEU A CA 1
ATOM 655 C C . LEU A 1 82 ? 5.755 4.999 -5.725 1.00 89.75 82 LEU A C 1
ATOM 657 O O . LEU A 1 82 ? 5.401 6.119 -6.086 1.00 89.75 82 LEU A O 1
ATOM 661 N N . LEU A 1 83 ? 5.208 4.383 -4.674 1.00 91.56 83 LEU A N 1
ATOM 662 C CA . LEU A 1 83 ? 4.183 4.991 -3.824 1.00 91.56 83 LEU A CA 1
ATOM 663 C C . LEU A 1 83 ? 4.699 6.267 -3.146 1.00 91.56 83 LEU A C 1
ATOM 665 O O . LEU A 1 83 ? 4.008 7.281 -3.123 1.00 91.56 83 LEU A O 1
ATOM 669 N N . PHE A 1 84 ? 5.934 6.249 -2.641 1.00 89.44 84 PHE A N 1
ATOM 670 C CA . PHE A 1 84 ? 6.541 7.430 -2.021 1.00 89.44 84 PHE A CA 1
ATOM 671 C C . PHE A 1 84 ? 7.047 8.468 -3.031 1.00 89.44 84 PHE A C 1
ATOM 673 O O . PHE A 1 84 ? 7.175 9.635 -2.671 1.00 89.44 84 PHE A O 1
ATOM 680 N N . SER A 1 85 ? 7.326 8.092 -4.285 1.00 86.94 85 SER A N 1
ATOM 681 C CA . SER A 1 85 ? 7.691 9.058 -5.335 1.00 86.94 85 SER A CA 1
ATOM 682 C C . SER A 1 85 ? 6.480 9.747 -5.974 1.00 86.94 85 SER A C 1
ATOM 684 O O . SER A 1 85 ? 6.665 10.684 -6.751 1.00 86.94 85 SER A O 1
ATOM 686 N N . GLY A 1 86 ? 5.259 9.292 -5.666 1.00 84.75 86 GLY A N 1
ATOM 687 C CA . GLY A 1 86 ? 4.025 9.745 -6.313 1.00 84.75 86 GLY A CA 1
ATOM 688 C C . GLY A 1 86 ? 3.831 9.195 -7.727 1.00 84.75 86 GLY A C 1
ATOM 689 O O . GLY A 1 86 ? 2.931 9.634 -8.436 1.00 84.75 86 GLY A O 1
ATOM 690 N N . GLU A 1 87 ? 4.660 8.237 -8.156 1.00 85.06 87 GLU A N 1
ATOM 691 C CA . GLU A 1 87 ? 4.493 7.528 -9.433 1.00 85.06 87 GLU A CA 1
ATOM 692 C C . GLU A 1 87 ? 3.440 6.407 -9.330 1.00 85.06 87 GLU A C 1
ATOM 694 O O . GLU A 1 87 ? 2.960 5.917 -10.352 1.00 85.06 87 GLU A O 1
ATOM 699 N N . MET A 1 88 ? 3.041 6.038 -8.107 1.00 88.25 88 MET A N 1
ATOM 700 C CA . MET A 1 88 ? 1.997 5.059 -7.814 1.00 88.25 88 MET A CA 1
ATOM 701 C C . MET A 1 88 ? 1.102 5.538 -6.661 1.00 88.25 88 MET A C 1
ATOM 703 O O . MET A 1 88 ? 1.556 6.246 -5.765 1.00 88.25 88 MET A O 1
ATOM 707 N N . VAL A 1 89 ? -0.159 5.117 -6.655 1.00 94.62 89 VAL A N 1
ATOM 708 C CA . VAL A 1 89 ? -1.145 5.349 -5.595 1.00 94.62 89 VAL A CA 1
ATOM 709 C C . VAL A 1 89 ? -1.806 4.038 -5.179 1.00 94.62 89 VAL A C 1
ATOM 711 O O . VAL A 1 89 ? -1.877 3.075 -5.948 1.00 94.62 89 VAL A O 1
ATOM 714 N N . ILE A 1 90 ? -2.311 4.003 -3.949 1.00 95.81 90 ILE A N 1
ATOM 715 C CA . ILE A 1 90 ? -3.104 2.884 -3.451 1.00 95.81 90 ILE A CA 1
ATOM 716 C C . ILE A 1 90 ? -4.551 3.030 -3.936 1.00 95.81 90 ILE A C 1
ATOM 718 O O . ILE A 1 90 ? -5.141 4.087 -3.750 1.00 95.81 90 ILE A O 1
ATOM 722 N N . GLU A 1 91 ? -5.143 1.974 -4.496 1.00 96.44 91 GLU A N 1
ATOM 723 C CA . GLU A 1 91 ? -6.582 1.876 -4.783 1.00 96.44 91 GLU A CA 1
ATOM 724 C C . GLU A 1 91 ? -7.187 0.656 -4.072 1.00 96.44 91 GLU A C 1
ATOM 726 O O . GLU A 1 91 ? -6.688 -0.467 -4.187 1.00 96.44 91 GLU A O 1
ATOM 731 N N . PHE A 1 92 ? -8.270 0.853 -3.322 1.00 95.25 92 PHE A N 1
ATOM 732 C CA . PHE A 1 92 ? -8.883 -0.215 -2.529 1.00 95.25 92 PHE A CA 1
ATOM 733 C C . PHE A 1 92 ? -9.950 -0.990 -3.324 1.00 95.25 92 PHE A C 1
ATOM 735 O O . PHE A 1 92 ? -10.785 -0.408 -4.012 1.00 95.25 92 PHE A O 1
ATOM 742 N N . CYS A 1 93 ? -9.964 -2.322 -3.181 1.00 90.81 93 CYS A N 1
ATOM 743 C CA . CYS A 1 93 ? -10.898 -3.231 -3.873 1.00 90.81 93 CYS A CA 1
ATOM 744 C C . CYS A 1 93 ? -11.882 -3.968 -2.937 1.00 90.81 93 CYS A C 1
ATOM 746 O O . CYS A 1 93 ? -12.409 -5.021 -3.285 1.00 90.81 93 CYS A O 1
ATOM 748 N N . ASN A 1 94 ? -12.100 -3.446 -1.723 1.00 91.88 94 ASN A N 1
ATOM 749 C CA . ASN A 1 94 ? -13.097 -3.929 -0.751 1.00 91.88 94 ASN A CA 1
ATOM 750 C C . ASN A 1 94 ? -12.927 -5.374 -0.206 1.00 91.88 94 ASN A C 1
ATOM 752 O O . ASN A 1 94 ? -13.807 -5.882 0.493 1.00 91.88 94 ASN A O 1
ATOM 756 N N . CYS A 1 95 ? -11.804 -6.048 -0.476 1.00 94.38 95 CYS A N 1
ATOM 757 C CA . CYS A 1 95 ? -11.467 -7.320 0.178 1.00 94.38 95 CYS A CA 1
ATOM 758 C C . CYS A 1 95 ? -10.983 -7.119 1.628 1.00 94.38 95 CYS A C 1
ATOM 760 O O . CYS A 1 95 ? -10.667 -5.999 2.030 1.00 94.38 95 CYS A O 1
ATOM 762 N N . ASP A 1 96 ? -10.875 -8.203 2.402 1.00 96.00 96 ASP A N 1
ATOM 763 C CA . ASP A 1 96 ? -10.509 -8.144 3.827 1.00 96.00 96 ASP A CA 1
ATOM 764 C C . ASP A 1 96 ? -9.140 -7.483 4.065 1.00 96.00 96 ASP A C 1
ATOM 766 O O . ASP A 1 96 ? -9.014 -6.638 4.946 1.00 96.00 96 ASP A O 1
ATOM 770 N N 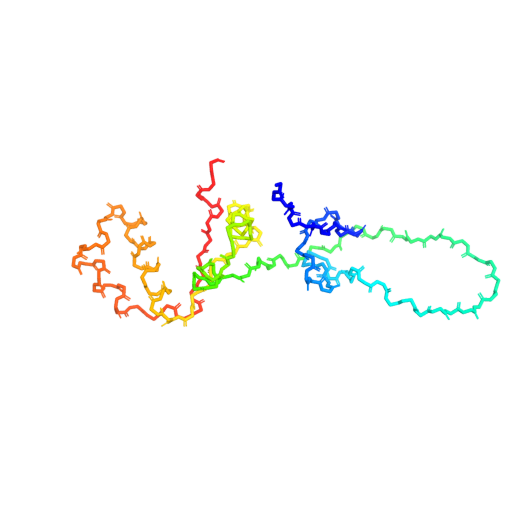. ILE A 1 97 ? -8.140 -7.770 3.222 1.00 96.12 97 ILE A N 1
ATOM 771 C CA . ILE A 1 97 ? -6.812 -7.133 3.312 1.00 96.12 97 ILE A CA 1
ATOM 772 C C . ILE A 1 97 ? -6.915 -5.620 3.068 1.00 96.12 97 ILE A C 1
ATOM 774 O O . ILE A 1 97 ? -6.310 -4.826 3.781 1.00 96.12 97 ILE A O 1
ATOM 778 N N . CYS A 1 98 ? -7.706 -5.203 2.075 1.00 95.75 98 CYS A N 1
ATOM 779 C CA . CYS A 1 98 ? -7.928 -3.789 1.777 1.00 95.75 98 CYS A CA 1
ATOM 780 C C . CYS A 1 98 ? -8.679 -3.074 2.907 1.00 95.75 98 CYS A C 1
ATOM 782 O O . CYS A 1 98 ? -8.365 -1.924 3.198 1.00 95.75 98 CYS A O 1
ATOM 784 N N . LYS A 1 99 ? -9.641 -3.741 3.554 1.00 95.50 99 LYS A N 1
ATOM 785 C CA . LYS A 1 99 ? -10.383 -3.200 4.702 1.00 95.50 99 LYS A CA 1
ATOM 786 C C . LYS A 1 99 ? -9.491 -3.011 5.921 1.00 95.50 99 LYS A C 1
ATOM 788 O O . LYS A 1 99 ? -9.516 -1.944 6.527 1.00 95.50 99 LYS A O 1
ATOM 793 N N . GLU A 1 100 ? -8.666 -4.005 6.239 1.00 96.06 100 GLU A N 1
ATOM 794 C CA . GLU A 1 100 ? -7.693 -3.896 7.328 1.00 96.06 100 GLU A CA 1
ATOM 795 C C . GLU A 1 100 ? -6.667 -2.790 7.045 1.00 96.06 100 GLU A C 1
ATOM 797 O O . GLU A 1 100 ? -6.468 -1.911 7.881 1.00 96.06 100 GLU A O 1
ATOM 802 N N . ALA A 1 101 ? -6.106 -2.736 5.833 1.00 96.00 101 ALA A N 1
ATOM 803 C CA . ALA A 1 101 ? -5.181 -1.672 5.441 1.00 96.00 101 ALA A CA 1
ATOM 804 C C . ALA A 1 101 ? -5.827 -0.273 5.476 1.00 96.00 101 ALA A C 1
ATOM 806 O O . ALA A 1 101 ? -5.179 0.705 5.856 1.00 96.00 101 ALA A O 1
ATOM 807 N N . PHE A 1 102 ? -7.106 -0.155 5.102 1.00 96.12 102 PHE A N 1
ATOM 808 C CA . PHE A 1 102 ? -7.848 1.101 5.210 1.00 96.12 102 PHE A CA 1
ATOM 809 C C . PHE A 1 102 ? -8.027 1.520 6.671 1.00 96.12 102 PHE A C 1
ATOM 811 O O . PHE A 1 102 ? -7.767 2.674 7.002 1.00 96.12 102 PHE A O 1
ATOM 818 N N . LYS A 1 103 ? -8.400 0.586 7.557 1.00 96.25 103 LYS A N 1
ATOM 819 C CA . LYS A 1 103 ? -8.512 0.829 9.003 1.00 96.25 103 LYS A CA 1
ATOM 820 C C . LYS A 1 103 ? -7.188 1.330 9.587 1.00 96.25 103 LYS A C 1
ATOM 822 O O . LYS A 1 103 ? -7.180 2.324 10.308 1.00 96.25 103 LYS A O 1
ATOM 827 N N . GLU A 1 104 ? -6.071 0.692 9.243 1.00 95.31 104 GLU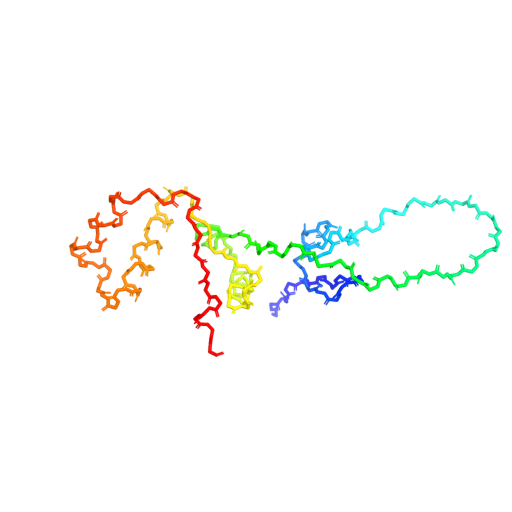 A N 1
ATOM 828 C CA . GLU A 1 104 ? -4.735 1.129 9.670 1.00 95.31 104 GLU A CA 1
ATOM 829 C C . GLU A 1 104 ? -4.377 2.519 9.132 1.00 95.31 104 GLU A C 1
ATOM 831 O O . GLU A 1 104 ? -3.882 3.367 9.874 1.00 95.31 104 GLU A O 1
ATOM 836 N N . SER A 1 105 ? -4.679 2.785 7.859 1.00 92.88 105 SER A N 1
ATOM 837 C CA . SER A 1 105 ? -4.450 4.096 7.243 1.00 92.88 105 SER A CA 1
ATOM 838 C C . SER A 1 105 ? -5.276 5.184 7.932 1.00 92.88 105 SER A C 1
ATOM 840 O O . SER A 1 105 ? -4.760 6.248 8.267 1.00 92.88 105 SER A O 1
ATOM 842 N N . LEU A 1 106 ? -6.553 4.908 8.204 1.00 93.38 106 LEU A N 1
ATOM 843 C CA . LEU A 1 106 ? -7.453 5.808 8.917 1.00 93.38 106 LEU A CA 1
ATOM 844 C C . LEU A 1 106 ? -6.941 6.110 10.330 1.00 93.38 106 LEU A C 1
ATOM 846 O O . LEU A 1 106 ? -6.921 7.270 10.742 1.00 93.38 106 LEU A O 1
ATOM 850 N N . ALA A 1 107 ? -6.495 5.079 11.049 1.00 93.31 107 ALA A N 1
ATOM 851 C CA . ALA A 1 107 ? -5.890 5.214 12.369 1.00 93.31 107 ALA A CA 1
ATOM 852 C C . ALA A 1 107 ? -4.644 6.105 12.328 1.00 93.31 107 ALA A C 1
ATOM 854 O O . ALA A 1 107 ? -4.511 7.017 13.143 1.00 93.31 107 ALA A O 1
ATOM 855 N N . PHE A 1 108 ? -3.775 5.889 11.336 1.00 92.81 108 PHE A N 1
ATOM 856 C CA . PHE A 1 108 ? -2.578 6.693 11.118 1.00 92.81 108 PHE A CA 1
ATOM 857 C C . PHE A 1 108 ? -2.914 8.172 10.890 1.00 92.81 108 PHE A C 1
ATOM 859 O O . PHE A 1 108 ? -2.386 9.029 11.595 1.00 92.81 108 PHE A O 1
ATOM 866 N N . PHE A 1 109 ? -3.838 8.490 9.974 1.00 89.19 109 PHE A N 1
ATOM 867 C CA . PHE A 1 109 ? -4.220 9.882 9.689 1.00 89.19 109 PHE A CA 1
ATOM 868 C C . PHE A 1 109 ? -4.906 10.583 10.860 1.00 89.19 109 PHE A C 1
ATOM 870 O O . PHE A 1 109 ? -4.850 11.807 10.967 1.00 89.19 109 PHE A O 1
ATOM 877 N N . LYS A 1 110 ? -5.557 9.816 11.735 1.00 92.25 110 LYS A N 1
ATOM 878 C CA . LYS A 1 110 ? -6.202 10.324 12.948 1.00 92.25 110 LYS A CA 1
ATOM 879 C C . LYS A 1 110 ? -5.309 10.272 14.181 1.00 92.25 110 LYS A C 1
ATOM 881 O O . LYS A 1 110 ? -5.796 10.569 15.270 1.00 92.25 110 LYS A O 1
ATOM 886 N N . GLU A 1 111 ? -4.046 9.871 14.030 1.00 93.06 111 GLU A N 1
ATOM 887 C CA . GLU A 1 111 ? -3.093 9.700 15.133 1.00 93.06 111 GLU A CA 1
ATOM 888 C C . GLU A 1 111 ? -3.693 8.883 16.296 1.00 93.06 111 GLU A C 1
ATOM 890 O O . GLU A 1 111 ? -3.532 9.205 17.474 1.00 93.06 111 GLU A O 1
ATOM 895 N N . SER A 1 112 ? -4.448 7.840 15.948 1.00 93.62 112 SER A N 1
ATOM 896 C CA . SER A 1 112 ? -5.269 7.041 16.859 1.00 93.62 112 SER A CA 1
ATOM 897 C C . SER A 1 112 ? -4.885 5.561 16.802 1.00 93.62 112 SER A C 1
ATOM 899 O O . SER A 1 112 ? -4.188 5.116 15.891 1.00 93.62 112 SER A O 1
ATOM 901 N N . ASP A 1 113 ? -5.335 4.782 17.787 1.00 89.81 113 ASP A N 1
ATOM 902 C CA . ASP A 1 113 ? -5.158 3.325 17.789 1.00 89.81 113 ASP A CA 1
ATOM 903 C C . ASP A 1 113 ? -6.096 2.690 16.738 1.00 89.81 113 ASP A C 1
ATOM 905 O O . ASP A 1 113 ? -7.295 2.989 16.763 1.00 89.81 113 ASP A O 1
ATOM 909 N N . PRO A 1 114 ? -5.614 1.816 15.829 1.00 88.31 114 PRO A N 1
ATOM 910 C CA . PRO A 1 114 ? -6.477 1.118 14.870 1.00 88.31 114 PRO A CA 1
ATOM 911 C C . PRO A 1 114 ? -7.557 0.260 15.534 1.00 88.31 114 PRO A C 1
ATOM 913 O O . PRO A 1 114 ? -8.584 -0.024 14.919 1.00 88.31 114 PRO A O 1
ATOM 916 N N . GLU A 1 115 ? -7.361 -0.124 16.796 1.00 93.75 115 GLU A N 1
ATOM 917 C CA . GLU A 1 115 ? -8.329 -0.889 17.566 1.00 93.75 115 GLU A CA 1
ATOM 918 C C . GLU A 1 115 ? -9.320 -0.016 18.355 1.00 93.75 115 GLU A C 1
ATOM 920 O O . GLU A 1 115 ? -10.215 -0.557 19.015 1.00 93.75 115 GLU A O 1
ATOM 925 N N . ALA A 1 116 ? -9.210 1.316 18.274 1.00 94.19 116 ALA A N 1
ATOM 926 C CA . ALA A 1 116 ? -10.179 2.229 18.864 1.00 94.19 116 ALA A CA 1
ATOM 927 C C . ALA A 1 116 ? -11.565 2.046 18.224 1.00 94.19 116 ALA A C 1
ATOM 929 O O . ALA A 1 116 ? -11.708 1.973 17.003 1.00 94.19 116 ALA A O 1
ATOM 930 N N . GLU A 1 117 ? -12.605 2.014 19.061 1.00 94.62 117 GLU A N 1
ATOM 931 C CA . GLU A 1 117 ? -13.988 1.749 18.634 1.00 94.62 117 GLU A CA 1
ATOM 932 C C . GLU A 1 117 ? -14.471 2.732 17.552 1.00 94.62 117 GLU A C 1
ATOM 934 O O . GLU A 1 117 ? -15.200 2.357 16.637 1.00 94.62 117 GLU A O 1
ATOM 939 N N . GLU A 1 118 ? -14.032 3.991 17.630 1.00 94.25 118 GLU A N 1
ATOM 940 C CA . GLU A 1 118 ? -14.345 5.023 16.638 1.00 94.25 118 GLU A CA 1
ATOM 941 C C . GLU A 1 118 ? -13.717 4.746 15.266 1.00 94.25 118 GLU A C 1
ATOM 943 O O . GLU A 1 118 ? -14.373 4.961 14.249 1.00 94.25 118 GLU A O 1
ATOM 948 N N . ILE A 1 119 ? -12.493 4.207 15.231 1.00 95.75 119 ILE A N 1
ATOM 949 C CA . ILE A 1 119 ? -11.796 3.844 13.993 1.00 95.75 119 ILE A CA 1
ATOM 950 C C . ILE A 1 119 ? -12.442 2.612 13.366 1.00 95.75 119 ILE A C 1
ATOM 952 O O . ILE A 1 119 ? -12.731 2.624 12.172 1.00 95.75 119 ILE A O 1
ATOM 956 N N . LYS A 1 120 ? -12.722 1.575 14.167 1.00 93.69 120 LYS A N 1
ATOM 957 C CA . LYS A 1 120 ? -13.393 0.354 13.693 1.00 93.69 120 LYS A CA 1
ATOM 958 C C . LYS A 1 120 ? -14.735 0.668 13.060 1.00 93.69 120 LYS A C 1
ATOM 960 O O . LYS A 1 120 ? -14.988 0.269 11.930 1.00 93.69 120 LYS A O 1
ATOM 965 N N . LYS A 1 121 ? -15.563 1.431 13.774 1.00 94.00 121 LYS A N 1
ATOM 966 C CA . LYS A 1 121 ? -16.894 1.789 13.299 1.00 94.00 121 LYS A CA 1
ATOM 967 C C . LYS A 1 121 ? -16.836 2.591 12.002 1.00 94.00 121 LYS A C 1
ATOM 969 O O . LYS A 1 121 ? -17.578 2.307 11.073 1.00 94.00 121 LYS A O 1
ATOM 974 N N . GLU A 1 122 ? -15.948 3.577 11.920 1.00 93.69 122 GLU A N 1
ATOM 975 C CA . GLU A 1 122 ? -15.813 4.374 10.702 1.00 93.69 122 GLU A CA 1
ATOM 976 C C . GLU A 1 122 ? -15.275 3.559 9.524 1.00 93.69 122 GLU A C 1
ATOM 978 O O . GLU A 1 122 ? -15.764 3.716 8.409 1.00 93.69 122 GLU A O 1
ATOM 983 N N . ALA A 1 123 ? -14.322 2.655 9.760 1.00 92.62 123 ALA A N 1
ATOM 984 C CA . ALA A 1 123 ? -13.824 1.750 8.731 1.00 92.62 123 ALA A CA 1
ATOM 985 C C . ALA A 1 123 ? -14.910 0.780 8.230 1.00 92.62 123 ALA A C 1
ATOM 987 O O . ALA A 1 123 ? -14.973 0.512 7.033 1.00 92.62 123 ALA A O 1
ATOM 988 N N . GLU A 1 124 ? -15.781 0.283 9.115 1.00 92.44 124 GLU A N 1
ATOM 989 C CA . GLU A 1 124 ? -16.912 -0.587 8.759 1.00 92.44 124 GLU A CA 1
ATOM 990 C C . GLU A 1 124 ? -18.020 0.152 7.995 1.00 92.44 124 GLU A C 1
ATOM 992 O O . GLU A 1 124 ? -18.590 -0.399 7.052 1.00 92.44 124 GLU A O 1
ATOM 997 N N . ASP A 1 125 ? -18.315 1.395 8.385 1.00 93.62 125 ASP A N 1
ATOM 998 C CA . ASP A 1 125 ? -19.368 2.218 7.780 1.00 93.62 125 ASP A CA 1
ATOM 999 C C . ASP A 1 125 ? -18.944 2.826 6.421 1.00 93.62 125 ASP A C 1
ATOM 1001 O O . ASP A 1 125 ? -19.785 3.360 5.691 1.00 93.62 125 ASP A O 1
ATOM 1005 N N . THR A 1 126 ? -17.656 2.757 6.061 1.00 91.81 126 THR A N 1
ATOM 1006 C CA . THR A 1 126 ? -17.105 3.371 4.842 1.00 91.81 126 THR A CA 1
ATOM 1007 C C . THR A 1 126 ? -17.037 2.383 3.673 1.00 91.81 126 THR A C 1
ATOM 1009 O O . THR A 1 126 ? -16.403 1.333 3.751 1.00 91.81 126 THR A O 1
ATOM 1012 N N . GLU A 1 127 ? -17.626 2.747 2.530 1.00 92.94 127 GLU A N 1
ATOM 1013 C CA . GLU A 1 127 ? -17.445 2.021 1.267 1.00 92.94 127 GLU A CA 1
ATOM 1014 C C . GLU A 1 127 ? -16.101 2.400 0.634 1.00 92.94 127 GLU A C 1
ATOM 1016 O O . GLU A 1 127 ? -15.946 3.495 0.102 1.00 92.94 127 GLU A O 1
ATOM 1021 N N . ILE A 1 128 ? -15.119 1.501 0.709 1.00 92.50 128 ILE A N 1
ATOM 1022 C CA . ILE A 1 128 ? -13.740 1.807 0.296 1.00 92.50 128 ILE A CA 1
ATOM 1023 C C . ILE A 1 128 ? -13.445 1.520 -1.179 1.00 92.50 128 ILE A C 1
ATOM 1025 O O . ILE A 1 128 ? -12.363 1.843 -1.654 1.00 92.50 128 ILE A O 1
ATOM 1029 N N . GLU A 1 129 ? -14.348 0.877 -1.918 1.00 92.75 129 GLU A N 1
ATOM 1030 C CA . GLU A 1 129 ? -14.079 0.477 -3.304 1.00 92.75 129 GLU A CA 1
ATOM 1031 C C . GLU A 1 129 ? -13.782 1.692 -4.198 1.00 92.75 129 GLU A C 1
ATOM 1033 O O . GLU A 1 129 ? -14.559 2.642 -4.262 1.00 92.75 129 GLU A O 1
ATOM 1038 N N . GLY A 1 130 ? -12.631 1.678 -4.873 1.00 87.31 130 GLY A N 1
ATOM 1039 C CA . GLY A 1 130 ? -12.192 2.780 -5.732 1.00 87.31 130 GLY A CA 1
ATOM 1040 C C . GLY A 1 130 ? -11.682 4.016 -4.983 1.00 87.31 130 GLY A C 1
ATOM 1041 O O . GLY A 1 130 ? -11.325 5.004 -5.626 1.00 87.31 130 GLY A O 1
ATOM 1042 N N . MET A 1 131 ? -11.608 3.987 -3.646 1.00 93.12 131 MET A N 1
ATOM 1043 C CA . MET A 1 131 ? -10.904 5.028 -2.897 1.00 93.12 131 MET A CA 1
ATOM 1044 C C . MET A 1 131 ? -9.419 5.009 -3.250 1.00 93.12 131 MET A C 1
ATOM 1046 O O . MET A 1 131 ? -8.813 3.940 -3.349 1.00 93.12 131 MET A O 1
ATOM 1050 N N . ILE A 1 132 ? -8.844 6.201 -3.410 1.00 94.38 132 ILE A N 1
ATOM 1051 C CA . ILE A 1 132 ? -7.436 6.390 -3.753 1.00 94.38 132 ILE A CA 1
ATOM 1052 C C . ILE A 1 132 ? -6.711 7.012 -2.567 1.00 94.38 132 ILE A C 1
ATOM 1054 O O . ILE A 1 132 ? -7.167 8.011 -2.011 1.00 94.38 132 ILE A O 1
ATOM 1058 N N . LEU A 1 133 ? -5.566 6.435 -2.211 1.00 92.50 133 LEU A N 1
ATOM 1059 C CA . LEU A 1 133 ? -4.663 6.970 -1.207 1.00 92.50 133 LEU A CA 1
ATOM 1060 C C . LEU A 1 133 ? -3.286 7.253 -1.819 1.00 92.50 133 LEU A C 1
ATOM 1062 O O . LEU A 1 133 ? -2.612 6.355 -2.324 1.00 92.50 133 LEU A O 1
ATOM 1066 N N . ASP A 1 134 ? -2.876 8.515 -1.743 1.00 92.44 134 ASP A N 1
ATOM 1067 C CA . ASP A 1 134 ? -1.573 9.001 -2.192 1.00 92.44 134 ASP A CA 1
ATOM 1068 C C . ASP A 1 134 ? -0.604 9.080 -1.002 1.00 92.44 134 ASP A C 1
ATOM 1070 O O . ASP A 1 134 ? -0.873 9.762 -0.010 1.00 92.44 134 ASP A O 1
ATOM 1074 N N . LEU A 1 135 ? 0.516 8.358 -1.096 1.00 89.50 135 LEU A N 1
ATOM 1075 C CA . LEU A 1 135 ? 1.545 8.289 -0.054 1.00 89.50 135 LEU A CA 1
ATOM 1076 C C . LEU A 1 135 ? 2.749 9.194 -0.344 1.00 89.50 135 LEU A C 1
ATOM 1078 O O . LEU A 1 135 ? 3.676 9.240 0.465 1.00 89.50 135 LEU A O 1
ATOM 1082 N N . SER A 1 136 ? 2.745 9.941 -1.450 1.00 86.31 136 SER A N 1
ATOM 1083 C CA . SER A 1 136 ? 3.851 10.828 -1.831 1.00 86.31 136 SER A CA 1
ATOM 1084 C C . SER A 1 136 ? 4.135 11.905 -0.779 1.00 86.31 136 SER A C 1
ATOM 1086 O O . SER A 1 136 ? 5.284 12.286 -0.570 1.00 86.31 136 SER A O 1
ATOM 1088 N N . GLY A 1 137 ? 3.110 12.335 -0.034 1.00 80.19 137 GLY A N 1
ATOM 1089 C CA . GLY A 1 137 ? 3.241 13.276 1.083 1.00 80.19 137 GLY A CA 1
ATOM 1090 C C . GLY A 1 137 ? 3.856 12.692 2.363 1.00 80.19 137 GLY A C 1
ATOM 1091 O O . GLY A 1 137 ? 4.117 13.444 3.299 1.00 80.19 137 GLY A O 1
ATOM 1092 N N . LEU A 1 138 ? 4.068 11.372 2.423 1.00 76.69 138 LEU A N 1
ATOM 1093 C CA . LEU A 1 138 ? 4.671 10.673 3.565 1.00 76.69 138 LEU A CA 1
ATOM 1094 C C . LEU A 1 138 ? 6.150 10.320 3.338 1.00 76.69 138 LEU A C 1
ATOM 1096 O O . LEU A 1 138 ? 6.806 9.822 4.255 1.00 76.69 138 LEU A O 1
ATOM 1100 N N . GLY A 1 139 ? 6.678 10.563 2.134 1.00 60.12 139 GLY A N 1
ATOM 1101 C CA . GLY A 1 139 ? 8.106 10.443 1.847 1.00 60.12 139 GLY A CA 1
ATOM 1102 C C . GLY A 1 139 ? 8.910 11.529 2.573 1.00 60.12 139 GLY A C 1
ATOM 1103 O O . GLY A 1 139 ? 8.533 12.699 2.540 1.00 60.12 139 GLY A O 1
ATOM 1104 N N . LEU A 1 140 ? 9.997 11.129 3.248 1.00 48.38 140 LEU A N 1
ATOM 1105 C CA . LEU A 1 140 ? 10.978 12.025 3.888 1.00 48.38 140 LEU A CA 1
ATOM 1106 C C . LEU A 1 140 ? 11.633 13.002 2.901 1.00 48.38 140 LEU A C 1
ATOM 1108 O O . LEU A 1 140 ? 11.994 12.552 1.789 1.00 48.38 140 LEU A O 1
#

Foldseek 3Di:
DDDQQDWDQDPPPRDTDHPPDQADPPPRHGPDDPPPVPPDDDDDDDDDDDDPDDPPPQDAAEDEQVRLVPDDPNVNVVQVVCLQQQNYKYFYQPDPSRLLVVLVVQCVVVVHDSPPPVSVVVSVVDDRHGPIGRCNVVHD

Sequence (140 aa):
MEELPEYQICPKCGKRSTPYMENCWNCGQSFFVETTTIINTDEAKETEEIVPGAEADFEPEKISPCRLDEMNFTDRMFAYSLLFSGEMVIEFCNCDICKEAFKESLAFFKESDPEAEEIKKEAEDTEIEGMILDLSGLGL

Organism: NCBI:txid487686